Protein AF-A0A6I0S3U7-F1 (afdb_monomer)

Radius of gyration: 15.84 Å; Cα contacts (8 Å, |Δi|>4): 43; chains: 1; bounding box: 36×33×41 Å

Solvent-accessible surface area (backbone atoms only — not comparable to full-atom values): 5634 Å² total; per-residue (Å²): 118,73,94,46,56,88,76,47,90,79,55,74,65,56,33,49,49,53,29,50,54,48,49,50,52,55,52,49,50,69,70,46,81,52,66,68,59,30,53,49,52,55,50,45,37,61,72,72,40,47,55,59,54,28,67,75,32,54,85,45,72,75,55,42,50,52,51,52,54,47,53,52,48,54,59,67,67,47,65,83,83,61,55,72,68,57,61,57,53,59,64,63,72,78,113

Organism: Bacteroides thetaiotaomicron (NCBI:txid818)

Mean predicted aligned error: 8.63 Å

pLDDT: mean 80.24, std 13.84, range [40.34, 92.38]

Structure (mmCIF, N/CA/C/O backbone):
data_AF-A0A6I0S3U7-F1
#
_entry.id   AF-A0A6I0S3U7-F1
#
loop_
_atom_site.group_PDB
_atom_site.id
_atom_site.type_symbol
_atom_site.label_atom_id
_atom_site.label_alt_id
_atom_site.label_comp_id
_atom_site.label_asym_id
_atom_site.label_entity_id
_atom_site.label_seq_id
_atom_site.pdbx_PDB_ins_code
_atom_site.Cartn_x
_atom_site.Cartn_y
_atom_site.Cartn_z
_atom_site.occupancy
_atom_site.B_iso_or_equiv
_atom_site.auth_seq_id
_atom_site.auth_comp_id
_atom_site.auth_asym_id
_atom_site.auth_atom_id
_atom_site.pdbx_PDB_model_num
ATOM 1 N N . ASN A 1 1 ? -14.969 -13.083 5.871 1.00 60.38 1 ASN A N 1
ATOM 2 C CA . ASN A 1 1 ? -15.497 -14.129 6.763 1.00 60.38 1 ASN A CA 1
ATOM 3 C C . ASN A 1 1 ? -16.443 -13.471 7.771 1.00 60.38 1 ASN A C 1
ATOM 5 O O . ASN A 1 1 ? -15.998 -13.079 8.839 1.00 60.38 1 ASN A O 1
ATOM 9 N N . ARG A 1 2 ? -17.704 -13.205 7.386 1.00 65.88 2 ARG A N 1
ATOM 10 C CA . ARG A 1 2 ? -18.646 -12.430 8.229 1.00 65.88 2 ARG A CA 1
ATOM 11 C C . ARG A 1 2 ? -19.070 -13.198 9.485 1.00 65.88 2 ARG A C 1
ATOM 13 O O . ARG A 1 2 ? -19.211 -12.589 10.530 1.00 65.88 2 ARG A O 1
ATOM 20 N N . ASN A 1 3 ? -19.108 -14.528 9.408 1.00 77.81 3 ASN A N 1
ATOM 21 C CA . ASN A 1 3 ? -19.502 -15.427 10.503 1.00 77.81 3 ASN A CA 1
ATOM 22 C C . ASN A 1 3 ? -18.609 -15.352 11.761 1.00 77.81 3 ASN A C 1
ATOM 24 O O . ASN A 1 3 ? -18.962 -15.914 12.795 1.00 77.81 3 ASN A O 1
ATOM 28 N N . TYR A 1 4 ? -17.449 -14.694 11.669 1.00 69.38 4 TYR A N 1
ATOM 29 C CA . TYR A 1 4 ? -16.494 -14.529 12.7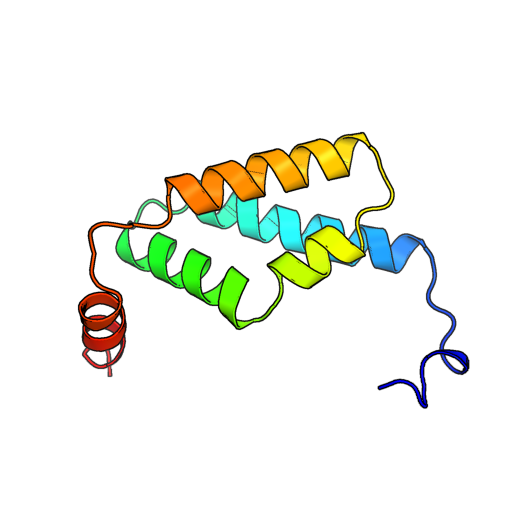69 1.00 69.38 4 TYR A CA 1
ATOM 30 C C . TYR A 1 4 ? -16.269 -13.064 13.148 1.00 69.38 4 TYR A C 1
ATOM 32 O O . TYR A 1 4 ? -15.560 -12.804 14.115 1.00 69.38 4 TYR A O 1
ATOM 40 N N . ALA A 1 5 ? -16.844 -12.115 12.401 1.00 66.81 5 ALA A N 1
ATOM 41 C CA . ALA A 1 5 ? -16.607 -10.691 12.624 1.00 66.81 5 ALA A CA 1
ATOM 42 C C . ALA A 1 5 ? -17.093 -10.250 14.012 1.00 66.81 5 ALA A C 1
ATOM 44 O O . ALA A 1 5 ? -16.400 -9.497 14.682 1.00 66.81 5 ALA A O 1
ATOM 45 N N . ASP A 1 6 ? -18.215 -10.809 14.465 1.00 77.19 6 ASP A N 1
AT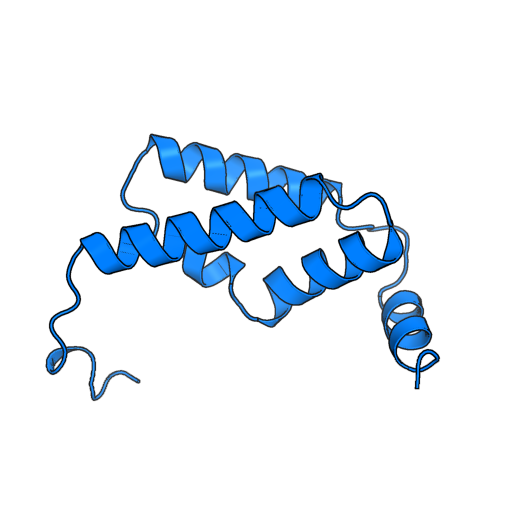OM 46 C CA . ASP A 1 6 ? -18.828 -10.466 15.753 1.00 77.19 6 ASP A CA 1
ATOM 47 C C . ASP A 1 6 ? -18.287 -11.323 16.911 1.00 77.19 6 ASP A C 1
ATOM 49 O O . ASP A 1 6 ? -18.567 -11.062 18.076 1.00 77.19 6 ASP A O 1
ATOM 53 N N . LYS A 1 7 ? -17.510 -12.370 16.594 1.00 82.19 7 LYS A N 1
ATOM 54 C CA . LYS A 1 7 ? -16.935 -13.305 17.577 1.00 82.19 7 LYS A CA 1
ATOM 55 C C . LYS A 1 7 ? -15.526 -12.917 18.016 1.00 82.19 7 LYS A C 1
ATOM 57 O O . LYS A 1 7 ? -15.043 -13.429 19.020 1.00 82.19 7 LYS A O 1
ATOM 62 N N . ILE A 1 8 ? -14.850 -12.066 17.247 1.00 79.62 8 ILE A N 1
ATOM 63 C CA . ILE A 1 8 ? -13.470 -11.655 17.499 1.00 79.62 8 ILE A CA 1
ATOM 64 C C . ILE A 1 8 ? -13.482 -10.169 17.820 1.00 79.62 8 ILE A C 1
ATOM 66 O O . ILE A 1 8 ? -13.835 -9.349 16.976 1.00 79.62 8 ILE A O 1
ATOM 70 N N . MET A 1 9 ? -13.056 -9.816 19.031 1.00 81.56 9 MET A N 1
ATOM 71 C CA . MET A 1 9 ? -12.877 -8.419 19.402 1.00 81.56 9 MET A CA 1
ATOM 72 C C . MET A 1 9 ? -11.676 -7.849 18.643 1.00 81.56 9 MET A C 1
ATOM 74 O O . MET A 1 9 ? -10.523 -8.153 18.948 1.00 81.56 9 MET A O 1
ATOM 78 N N . ILE A 1 10 ? -11.951 -7.050 17.612 1.00 81.81 10 ILE A N 1
ATOM 79 C CA . ILE A 1 10 ? -10.917 -6.350 16.852 1.00 81.81 10 ILE A CA 1
ATOM 80 C C . ILE A 1 10 ? -10.634 -5.028 17.553 1.00 81.81 10 ILE A C 1
ATOM 82 O O . ILE A 1 10 ? -11.404 -4.073 17.467 1.00 81.81 10 ILE A O 1
ATOM 86 N N . TYR A 1 11 ? -9.505 -4.992 18.244 1.00 84.69 11 TYR A N 1
ATOM 87 C CA . TYR A 1 11 ? -9.009 -3.797 18.901 1.00 84.69 11 TYR A CA 1
ATOM 88 C C . TYR A 1 11 ? -8.611 -2.710 17.884 1.00 84.69 11 TYR A C 1
ATOM 90 O O . TYR A 1 11 ? -8.090 -3.029 16.808 1.00 84.69 11 TYR A O 1
ATOM 98 N N . PRO A 1 12 ? -8.820 -1.418 18.189 1.00 80.75 12 PRO A N 1
ATOM 99 C CA . PRO A 1 12 ? -8.477 -0.324 17.279 1.00 80.75 12 PRO A CA 1
ATOM 100 C C . PRO A 1 12 ? -6.981 -0.271 16.919 1.00 80.75 12 PRO A C 1
ATOM 102 O O . PRO A 1 12 ? -6.626 0.157 15.818 1.00 80.75 12 PRO A O 1
ATOM 105 N N . GLU A 1 13 ? -6.104 -0.760 17.794 1.00 88.25 13 GLU A N 1
ATOM 106 C CA . GLU A 1 13 ? -4.660 -0.899 17.592 1.00 88.25 13 GLU A CA 1
ATOM 107 C C . GLU A 1 13 ? -4.338 -1.820 16.410 1.00 88.25 13 GLU A C 1
ATOM 109 O O . GLU A 1 13 ? -3.394 -1.568 15.661 1.00 88.25 13 GLU A O 1
ATOM 114 N N . PHE A 1 14 ? -5.160 -2.844 16.174 1.00 87.88 14 PHE A N 1
ATOM 115 C CA . PHE A 1 14 ? -4.982 -3.767 15.056 1.00 87.88 14 PHE A CA 1
ATOM 116 C C . PHE A 1 14 ? -5.117 -3.055 13.703 1.00 87.88 14 PHE A C 1
ATOM 118 O O . PHE A 1 14 ? -4.339 -3.292 12.778 1.00 87.88 14 PHE A O 1
ATOM 125 N N . HIS A 1 15 ? -6.052 -2.106 13.590 1.00 85.94 15 HIS A N 1
ATOM 126 C CA . HIS A 1 15 ? -6.184 -1.282 12.386 1.00 85.94 15 HIS A CA 1
ATOM 127 C C . HIS A 1 15 ? -4.937 -0.419 12.146 1.00 85.94 15 HIS A C 1
ATOM 129 O O . HIS A 1 15 ? -4.499 -0.254 11.003 1.00 85.94 15 HIS A O 1
ATOM 135 N N . GLN A 1 16 ? -4.331 0.100 13.218 1.00 87.94 16 GLN A N 1
ATOM 136 C CA . GLN A 1 16 ? -3.091 0.870 13.127 1.00 87.94 16 GLN A CA 1
ATOM 137 C C . GLN A 1 16 ? -1.923 -0.014 12.683 1.00 87.94 16 GLN A C 1
ATOM 139 O O . GLN A 1 16 ? -1.179 0.383 11.791 1.00 87.94 16 GLN A O 1
ATOM 144 N N . GLN A 1 17 ? -1.808 -1.230 13.226 1.00 90.38 17 GLN A N 1
ATOM 145 C CA . GLN A 1 17 ? -0.788 -2.204 12.827 1.00 90.38 17 GLN A CA 1
ATOM 146 C C . GLN A 1 17 ? -0.874 -2.544 11.337 1.00 90.38 17 GLN A C 1
ATOM 148 O O . GLN A 1 17 ? 0.125 -2.421 10.630 1.00 90.38 17 GLN A O 1
ATOM 153 N N . ILE A 1 18 ? -2.072 -2.875 10.832 1.00 89.12 18 ILE A N 1
ATOM 154 C CA . ILE A 1 18 ? -2.293 -3.128 9.396 1.00 89.12 18 ILE A CA 1
ATOM 155 C C . ILE A 1 18 ? -1.799 -1.943 8.562 1.00 89.12 18 ILE A C 1
ATOM 157 O O . ILE A 1 18 ? -1.160 -2.117 7.523 1.00 89.12 18 ILE A O 1
ATOM 161 N N . THR A 1 19 ? -2.101 -0.731 9.020 1.00 90.31 19 THR A N 1
ATOM 162 C CA . THR A 1 19 ? -1.766 0.490 8.294 1.00 90.31 19 THR A CA 1
ATOM 163 C C . THR A 1 19 ? -0.260 0.761 8.300 1.00 90.31 19 THR A C 1
ATOM 165 O O . THR A 1 19 ? 0.308 1.086 7.257 1.00 90.31 19 THR A O 1
ATOM 168 N N . TYR A 1 20 ? 0.412 0.586 9.440 1.00 90.38 20 TYR A N 1
ATOM 169 C CA . TYR A 1 20 ? 1.858 0.771 9.545 1.00 90.38 20 TYR A CA 1
ATOM 170 C C . TYR A 1 20 ? 2.645 -0.262 8.745 1.00 90.38 20 TYR A C 1
ATOM 172 O O . TYR A 1 20 ? 3.599 0.112 8.066 1.00 90.38 20 TYR A O 1
ATOM 180 N N . GLU A 1 21 ? 2.233 -1.527 8.764 1.00 90.94 21 GLU A N 1
ATOM 181 C CA . GLU A 1 21 ? 2.880 -2.570 7.966 1.00 90.94 21 GLU A CA 1
ATOM 182 C C . GLU A 1 21 ? 2.716 -2.302 6.468 1.00 90.94 21 GLU A C 1
ATOM 184 O O . GLU A 1 21 ? 3.693 -2.313 5.719 1.00 90.94 21 GLU A O 1
ATOM 189 N N . ALA A 1 22 ? 1.514 -1.928 6.024 1.00 90.62 22 ALA A N 1
ATOM 190 C CA . ALA A 1 22 ? 1.301 -1.556 4.629 1.00 90.62 22 ALA A CA 1
ATOM 191 C C . ALA A 1 22 ? 2.145 -0.333 4.211 1.00 90.62 22 ALA A C 1
ATOM 193 O O . ALA A 1 22 ? 2.729 -0.323 3.126 1.00 90.62 22 ALA A O 1
ATOM 194 N N . LEU A 1 23 ? 2.290 0.676 5.079 1.00 90.75 23 LEU A N 1
ATOM 195 C CA . LEU A 1 23 ? 3.183 1.809 4.821 1.00 90.75 23 LEU A CA 1
ATOM 196 C C . LEU A 1 23 ? 4.658 1.401 4.777 1.00 90.75 23 LEU A C 1
ATOM 198 O O . LEU A 1 23 ? 5.389 1.895 3.917 1.00 90.75 23 LEU A O 1
ATOM 202 N N . ARG A 1 24 ? 5.112 0.498 5.656 1.00 91.62 24 ARG A N 1
ATOM 203 C CA . ARG A 1 24 ? 6.482 -0.041 5.622 1.00 91.62 24 ARG A CA 1
ATOM 204 C C . ARG A 1 24 ? 6.783 -0.694 4.281 1.00 91.62 24 ARG A C 1
ATOM 206 O O . ARG A 1 24 ? 7.837 -0.415 3.710 1.00 91.62 24 ARG A O 1
ATOM 213 N N . VAL A 1 25 ? 5.841 -1.463 3.736 1.00 90.81 25 VAL A N 1
ATOM 214 C CA . VAL A 1 25 ? 5.971 -2.032 2.389 1.00 90.81 25 VAL A CA 1
ATOM 215 C C . VAL A 1 25 ? 6.080 -0.925 1.335 1.00 90.81 25 VAL A C 1
ATOM 217 O O . VAL A 1 25 ? 6.988 -0.965 0.508 1.00 90.81 25 VAL A O 1
ATOM 220 N N . CYS A 1 26 ? 5.249 0.125 1.386 1.00 90.31 26 CYS A N 1
ATOM 221 C CA . CYS A 1 26 ? 5.388 1.266 0.468 1.00 90.31 26 CYS A CA 1
ATOM 222 C C . CYS A 1 26 ? 6.766 1.949 0.571 1.00 90.31 26 CYS A C 1
ATOM 224 O O . CYS A 1 26 ? 7.373 2.304 -0.442 1.00 90.31 26 CYS A O 1
ATOM 226 N N . HIS A 1 27 ? 7.294 2.108 1.785 1.00 92.00 27 HIS A N 1
ATOM 227 C CA . HIS A 1 27 ? 8.634 2.648 2.000 1.00 92.00 27 HIS A CA 1
ATOM 228 C C . HIS A 1 27 ? 9.733 1.733 1.442 1.00 92.00 27 HIS A C 1
ATOM 230 O O . HIS A 1 27 ? 10.700 2.252 0.883 1.00 92.00 27 HIS A O 1
ATOM 236 N N . ALA A 1 28 ? 9.581 0.410 1.546 1.00 91.75 28 ALA A N 1
ATOM 237 C CA . ALA A 1 28 ? 10.498 -0.557 0.946 1.00 91.75 28 ALA A CA 1
ATOM 238 C C . ALA A 1 28 ? 10.509 -0.442 -0.588 1.00 91.75 28 ALA A C 1
ATOM 240 O O . ALA A 1 28 ? 11.575 -0.274 -1.171 1.00 91.75 28 ALA A O 1
ATOM 241 N N . VAL A 1 29 ? 9.332 -0.365 -1.225 1.00 90.75 29 VAL A N 1
ATOM 242 C CA . VAL A 1 29 ? 9.191 -0.165 -2.685 1.00 90.75 29 VAL A CA 1
ATOM 243 C C . VAL A 1 29 ? 9.955 1.065 -3.178 1.00 90.75 29 VAL A C 1
ATOM 245 O O . VAL A 1 29 ? 1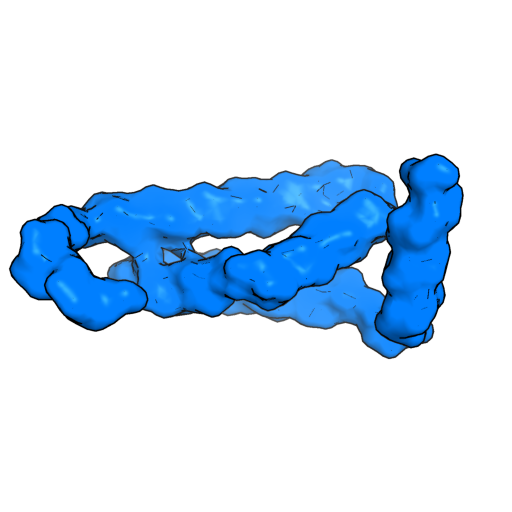0.545 1.047 -4.253 1.00 90.75 29 VAL A O 1
ATOM 248 N N . ARG A 1 30 ? 9.955 2.158 -2.407 1.00 90.88 30 ARG A N 1
ATOM 249 C CA . ARG A 1 30 ? 10.713 3.370 -2.758 1.00 90.88 30 ARG A CA 1
ATOM 250 C C . ARG A 1 30 ? 12.220 3.185 -2.665 1.00 90.88 30 ARG A C 1
ATOM 252 O O . ARG A 1 30 ? 12.939 3.832 -3.420 1.00 90.88 30 ARG A O 1
ATOM 259 N N . LYS A 1 31 ? 12.684 2.417 -1.680 1.00 92.25 31 LYS A N 1
ATOM 260 C CA . LYS A 1 31 ? 14.112 2.177 -1.460 1.00 92.25 31 LYS A CA 1
ATOM 261 C C . LYS A 1 31 ? 14.686 1.181 -2.464 1.00 92.25 31 LYS A C 1
ATOM 263 O O . LYS A 1 31 ? 15.898 1.176 -2.629 1.00 92.25 31 LYS A O 1
ATOM 268 N N . GLU A 1 32 ? 13.839 0.389 -3.118 1.00 91.06 32 GLU A N 1
ATOM 269 C CA . GLU A 1 32 ? 14.259 -0.622 -4.082 1.00 91.06 32 GLU A CA 1
ATOM 270 C C . GLU A 1 32 ? 14.976 0.009 -5.296 1.00 91.06 32 GLU A C 1
ATOM 272 O O . GLU A 1 32 ? 14.348 0.771 -6.056 1.00 91.06 32 GLU A O 1
ATOM 277 N N . PRO A 1 33 ? 16.281 -0.279 -5.487 1.00 89.50 33 PRO A N 1
ATOM 278 C CA . PRO A 1 33 ? 17.047 0.246 -6.611 1.00 89.50 33 PRO A CA 1
ATOM 279 C C . PRO A 1 33 ? 16.700 -0.458 -7.926 1.00 89.50 33 PRO A C 1
ATOM 281 O O . PRO A 1 33 ? 16.693 0.195 -8.972 1.00 89.50 33 PRO A O 1
ATOM 284 N N . ASP A 1 34 ? 16.376 -1.758 -7.894 1.00 89.31 34 ASP A N 1
ATOM 285 C CA . ASP A 1 34 ? 16.048 -2.502 -9.105 1.00 89.31 34 ASP A CA 1
ATOM 286 C C . ASP A 1 34 ? 14.629 -2.185 -9.594 1.00 89.31 34 ASP A C 1
ATOM 288 O O . ASP A 1 34 ? 13.619 -2.390 -8.916 1.00 89.31 34 ASP A O 1
ATOM 292 N N . ILE A 1 35 ? 14.541 -1.697 -10.831 1.00 85.19 35 ILE A N 1
ATOM 293 C CA . ILE A 1 35 ? 13.277 -1.273 -11.436 1.00 85.19 35 ILE A CA 1
ATOM 294 C C . ILE A 1 35 ? 12.356 -2.478 -11.652 1.00 85.19 35 ILE A C 1
ATOM 296 O O . ILE A 1 35 ? 11.144 -2.340 -11.484 1.00 85.19 35 ILE A O 1
ATOM 300 N N . ILE A 1 36 ? 12.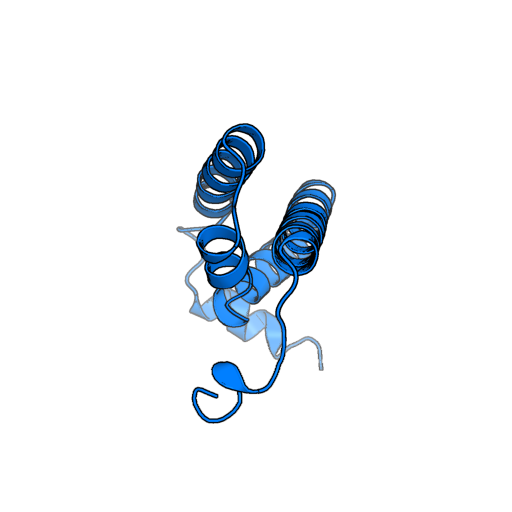893 -3.647 -12.013 1.00 86.12 36 ILE A N 1
ATOM 301 C CA . ILE A 1 36 ? 12.079 -4.843 -12.276 1.00 86.12 36 ILE A CA 1
ATOM 302 C C . ILE A 1 36 ? 11.443 -5.344 -10.978 1.00 86.12 36 ILE A C 1
ATOM 304 O O . ILE A 1 36 ? 10.224 -5.531 -10.914 1.00 86.12 36 ILE A O 1
ATOM 308 N N . THR A 1 37 ? 12.244 -5.470 -9.925 1.00 86.75 37 THR A N 1
ATOM 309 C CA . THR A 1 37 ? 11.803 -5.857 -8.582 1.00 86.75 37 THR A CA 1
ATOM 310 C C . THR A 1 37 ? 10.807 -4.851 -8.017 1.00 86.75 37 THR A C 1
ATOM 312 O O . THR A 1 37 ? 9.745 -5.244 -7.532 1.00 86.75 37 THR A O 1
ATOM 315 N N . ARG A 1 38 ? 11.054 -3.547 -8.191 1.00 90.25 38 ARG A N 1
ATOM 316 C CA . ARG A 1 38 ? 10.107 -2.500 -7.790 1.00 90.25 38 ARG A CA 1
ATOM 317 C C . ARG A 1 38 ? 8.753 -2.643 -8.487 1.00 90.25 38 ARG A C 1
ATOM 319 O O . ARG A 1 38 ? 7.722 -2.572 -7.823 1.00 90.25 38 ARG A O 1
ATOM 326 N N . GLN A 1 39 ? 8.724 -2.877 -9.802 1.00 87.31 39 GLN A N 1
ATOM 327 C CA . GLN A 1 39 ? 7.464 -3.101 -10.527 1.00 87.31 39 GLN A CA 1
ATOM 328 C C . GLN A 1 39 ? 6.745 -4.370 -10.053 1.00 87.31 39 GLN A C 1
ATOM 330 O O . GLN A 1 39 ? 5.518 -4.371 -9.940 1.00 87.31 39 GLN A O 1
ATOM 335 N N . ARG A 1 40 ? 7.490 -5.434 -9.729 1.00 85.38 40 ARG A N 1
ATOM 336 C CA . ARG A 1 40 ? 6.929 -6.674 -9.177 1.00 85.38 40 ARG A CA 1
ATOM 337 C C . ARG A 1 40 ? 6.267 -6.435 -7.823 1.00 85.38 40 ARG A C 1
ATOM 339 O O . ARG A 1 40 ? 5.113 -6.816 -7.649 1.00 85.38 40 ARG A O 1
ATOM 346 N N . MET A 1 41 ? 6.945 -5.738 -6.914 1.00 89.25 41 MET A N 1
ATOM 347 C CA . MET A 1 41 ? 6.385 -5.372 -5.610 1.00 89.25 41 MET A CA 1
ATOM 348 C C . MET A 1 41 ? 5.135 -4.494 -5.758 1.00 89.25 41 MET A C 1
ATOM 350 O O . MET A 1 41 ? 4.133 -4.722 -5.086 1.00 89.25 41 MET A O 1
ATOM 354 N N . ILE A 1 42 ? 5.146 -3.518 -6.676 1.00 88.19 42 ILE A N 1
ATOM 355 C CA . ILE A 1 42 ? 3.968 -2.682 -6.963 1.00 88.19 42 ILE A CA 1
ATOM 356 C C . ILE A 1 42 ? 2.796 -3.550 -7.446 1.00 88.19 42 ILE A C 1
ATOM 358 O O . ILE A 1 42 ? 1.679 -3.401 -6.951 1.00 88.19 42 ILE A O 1
ATOM 362 N N . ALA A 1 43 ? 3.031 -4.479 -8.378 1.00 86.44 43 ALA A N 1
ATOM 363 C CA . ALA A 1 43 ? 2.000 -5.401 -8.855 1.00 86.44 43 ALA A CA 1
ATOM 364 C C . ALA A 1 43 ? 1.461 -6.300 -7.727 1.00 86.44 43 ALA A C 1
ATOM 366 O O . ALA A 1 43 ? 0.251 -6.523 -7.632 1.00 86.44 43 ALA A O 1
ATOM 367 N N . GLU A 1 44 ? 2.334 -6.767 -6.837 1.00 87.50 44 GLU A N 1
ATOM 368 C CA . GLU A 1 44 ? 1.969 -7.575 -5.673 1.00 87.50 44 GLU A CA 1
ATOM 369 C C . GLU A 1 44 ? 1.097 -6.803 -4.672 1.00 87.50 44 GLU A C 1
ATOM 371 O O . GLU A 1 44 ? 0.096 -7.324 -4.183 1.00 87.50 44 GLU A O 1
ATOM 376 N N . ILE A 1 45 ? 1.384 -5.523 -4.425 1.00 87.88 45 ILE A N 1
ATOM 377 C CA . ILE A 1 45 ? 0.578 -4.664 -3.537 1.00 87.88 45 ILE A CA 1
ATOM 378 C C . ILE A 1 45 ? -0.874 -4.540 -4.023 1.00 87.88 45 ILE A C 1
ATOM 380 O O . ILE A 1 45 ? -1.810 -4.547 -3.212 1.00 87.88 45 ILE A O 1
ATOM 384 N N . PHE A 1 46 ? -1.080 -4.443 -5.340 1.00 83.62 46 PHE A N 1
ATOM 385 C CA . PHE A 1 46 ? -2.420 -4.364 -5.924 1.00 83.62 46 PHE A CA 1
ATOM 386 C C . PHE A 1 46 ? -3.114 -5.729 -5.985 1.00 83.62 46 PHE A C 1
ATOM 388 O O . PHE A 1 46 ? -4.288 -5.822 -5.631 1.00 83.62 46 PHE A O 1
ATOM 395 N N . THR A 1 47 ? -2.405 -6.787 -6.390 1.00 85.44 47 THR A N 1
ATOM 396 C CA . THR A 1 47 ? -2.974 -8.144 -6.520 1.00 85.44 47 THR A CA 1
ATOM 397 C C . THR A 1 47 ? -3.294 -8.784 -5.169 1.00 85.44 47 THR A C 1
ATOM 399 O O . THR A 1 47 ? -4.360 -9.373 -5.013 1.00 85.44 47 THR A O 1
ATOM 402 N N . SER A 1 48 ? -2.441 -8.600 -4.157 1.00 83.00 48 SER A N 1
ATOM 403 C CA . SER A 1 48 ? -2.674 -9.094 -2.790 1.00 83.00 48 SER A CA 1
ATOM 404 C C . SER A 1 48 ? -3.841 -8.398 -2.081 1.00 83.00 48 SER A C 1
ATOM 406 O O . SER A 1 48 ? -4.293 -8.858 -1.028 1.00 83.00 48 SER A O 1
ATOM 408 N N . GLY A 1 49 ? -4.322 -7.262 -2.601 1.00 83.38 49 GLY A N 1
ATOM 409 C CA . GLY A 1 49 ? -5.311 -6.415 -1.938 1.00 83.38 49 GLY A CA 1
ATOM 410 C C . GLY A 1 49 ? -4.759 -5.666 -0.721 1.00 83.38 49 GLY A C 1
ATOM 411 O O . GLY A 1 49 ? -5.540 -5.103 0.047 1.00 83.38 49 GLY A O 1
ATOM 412 N N . MET A 1 50 ? -3.434 -5.641 -0.527 1.00 86.44 50 MET A N 1
ATOM 413 C CA . MET A 1 50 ? -2.776 -4.869 0.533 1.00 86.44 50 MET A CA 1
ATOM 414 C C . MET A 1 50 ? -3.176 -3.394 0.469 1.00 86.44 50 MET A C 1
ATOM 416 O O . MET A 1 50 ? -3.541 -2.819 1.490 1.00 86.44 50 MET A O 1
ATOM 420 N N . TYR A 1 51 ? -3.216 -2.810 -0.731 1.00 85.50 51 TYR A N 1
ATOM 421 C CA . TYR A 1 51 ? -3.661 -1.428 -0.922 1.00 85.50 51 TYR A CA 1
ATOM 422 C C . TYR A 1 51 ? -5.095 -1.189 -0.420 1.00 85.50 51 TYR A C 1
ATOM 424 O O . TYR A 1 51 ? -5.367 -0.216 0.281 1.00 85.50 51 TYR A O 1
ATOM 432 N N . LYS A 1 52 ? -6.017 -2.114 -0.715 1.00 87.25 52 LYS A N 1
ATOM 433 C CA . LYS A 1 52 ? -7.398 -2.036 -0.222 1.00 87.25 52 LYS A CA 1
ATOM 434 C C . LYS A 1 52 ? -7.431 -2.086 1.306 1.00 87.25 52 LYS A C 1
ATOM 436 O O . LYS A 1 52 ? -8.127 -1.280 1.912 1.00 87.25 52 LYS A O 1
ATOM 441 N N . ARG A 1 53 ? -6.649 -2.986 1.919 1.00 87.75 53 ARG A N 1
ATOM 442 C CA . ARG A 1 53 ? -6.534 -3.094 3.382 1.00 87.75 53 ARG A CA 1
ATOM 443 C C . ARG A 1 53 ? -5.943 -1.830 4.002 1.00 87.75 53 ARG A C 1
ATOM 445 O O . ARG A 1 53 ? -6.436 -1.423 5.044 1.00 87.75 53 ARG A O 1
ATOM 452 N N . LEU A 1 54 ? -4.956 -1.194 3.372 1.00 86.69 54 LEU A N 1
ATOM 453 C CA . LEU A 1 54 ? -4.410 0.081 3.837 1.00 86.69 54 LEU A CA 1
ATOM 454 C C . LEU A 1 54 ? -5.532 1.121 3.937 1.00 86.69 54 LEU A C 1
ATOM 456 O O . LEU A 1 54 ? -5.829 1.586 5.030 1.00 86.69 54 LEU A O 1
ATOM 460 N N . ILE A 1 55 ? -6.222 1.410 2.829 1.00 86.44 55 ILE A N 1
ATOM 461 C CA . ILE A 1 55 ? -7.247 2.465 2.768 1.00 86.44 55 ILE A CA 1
ATOM 462 C C . ILE A 1 55 ? -8.419 2.200 3.722 1.00 86.44 55 ILE A C 1
ATOM 464 O O . ILE A 1 55 ? -8.877 3.123 4.388 1.00 86.44 55 ILE A O 1
ATOM 468 N N . THR A 1 56 ? -8.886 0.954 3.845 1.00 86.81 56 THR A N 1
ATOM 469 C CA . THR A 1 56 ? -10.026 0.632 4.724 1.00 86.81 56 THR A CA 1
ATOM 470 C C . THR A 1 56 ? -9.691 0.677 6.214 1.00 86.81 56 THR A C 1
ATOM 472 O O . THR A 1 56 ? -10.605 0.758 7.029 1.00 86.81 56 THR A O 1
ATOM 475 N N . ASN A 1 57 ? -8.410 0.569 6.584 1.00 86.12 57 ASN A N 1
ATOM 476 C CA . ASN A 1 57 ? -7.970 0.523 7.982 1.00 86.12 57 ASN A CA 1
ATOM 477 C C . ASN A 1 57 ? -7.339 1.841 8.465 1.00 86.12 57 ASN A C 1
ATOM 479 O O . ASN A 1 57 ? -7.037 1.955 9.652 1.00 86.12 57 ASN A O 1
ATOM 483 N N . VAL A 1 58 ? -7.190 2.857 7.604 1.00 87.12 58 VAL A N 1
ATOM 484 C CA . VAL A 1 58 ? -6.753 4.194 8.030 1.00 87.12 58 VAL A CA 1
ATOM 485 C C . VAL A 1 58 ? -7.767 4.784 9.015 1.00 87.12 58 VAL A C 1
ATOM 487 O O . VAL A 1 58 ? -8.929 5.000 8.681 1.00 87.12 58 VAL A O 1
ATOM 490 N N . ARG A 1 59 ? -7.305 5.107 10.227 1.00 84.94 59 ARG A N 1
ATOM 491 C CA . ARG A 1 59 ? -8.107 5.777 11.272 1.00 84.94 59 ARG A CA 1
ATOM 492 C C . ARG A 1 59 ? -7.604 7.176 11.652 1.00 84.94 59 ARG A C 1
ATOM 494 O O . ARG A 1 59 ? -8.209 7.826 12.493 1.00 84.94 59 ARG A O 1
ATOM 501 N N . SER A 1 60 ? -6.508 7.648 11.053 1.00 85.44 60 SER A N 1
ATOM 502 C CA . SER A 1 60 ? -5.877 8.936 11.385 1.00 85.44 60 SER A CA 1
ATOM 503 C C . SER A 1 60 ? -5.678 9.799 10.144 1.00 85.44 60 SER A C 1
ATOM 505 O O . SER A 1 60 ? -5.216 9.305 9.117 1.00 85.44 60 SER A O 1
ATOM 507 N N . VAL A 1 61 ? -5.959 11.102 10.254 1.00 85.88 61 VAL A N 1
ATOM 508 C CA . VAL A 1 61 ? -5.835 12.080 9.155 1.00 85.88 61 VAL A CA 1
ATOM 509 C C . VAL A 1 61 ? -4.407 12.131 8.603 1.00 85.88 61 VAL A C 1
ATOM 511 O O . VAL A 1 61 ? -4.209 12.104 7.389 1.00 85.88 61 VAL A O 1
ATOM 514 N N . LYS A 1 62 ? -3.396 12.121 9.484 1.00 88.75 62 LYS A N 1
ATOM 515 C CA . LYS A 1 62 ? -1.975 12.115 9.084 1.00 88.75 62 LYS A CA 1
ATOM 516 C C . LYS A 1 62 ? -1.635 10.891 8.235 1.00 88.75 62 LYS A C 1
ATOM 518 O O . LYS A 1 62 ? -0.925 10.987 7.237 1.00 88.75 62 LYS A O 1
ATOM 523 N N . VAL A 1 63 ? -2.167 9.741 8.630 1.00 85.88 63 VAL A N 1
ATOM 524 C CA . VAL A 1 63 ? -1.926 8.464 7.958 1.00 85.88 63 VAL A CA 1
ATOM 525 C C . VAL A 1 63 ? -2.736 8.365 6.664 1.00 85.88 63 VAL A C 1
ATOM 527 O O . VAL A 1 63 ? -2.246 7.835 5.673 1.00 85.88 63 VAL A O 1
ATOM 530 N N . GLY A 1 64 ? -3.928 8.964 6.623 1.00 88.06 64 GLY A N 1
ATOM 531 C CA . GLY A 1 64 ? -4.719 9.120 5.403 1.00 88.06 64 GLY A CA 1
ATOM 532 C C . GLY A 1 64 ? -4.001 9.953 4.350 1.00 88.06 64 GLY A C 1
ATOM 533 O O . GLY A 1 64 ? -3.933 9.541 3.195 1.00 88.06 64 GLY A O 1
ATOM 534 N N . TYR A 1 65 ? -3.367 11.058 4.753 1.00 90.00 65 TYR A N 1
ATOM 535 C CA . TYR A 1 65 ? -2.510 11.830 3.853 1.00 90.00 65 TYR A CA 1
ATOM 536 C C . TYR A 1 65 ? -1.357 10.983 3.296 1.00 90.00 65 TYR A C 1
ATOM 538 O O . TYR A 1 65 ? -1.116 10.984 2.090 1.00 90.00 65 TYR A O 1
ATOM 546 N N . GLN A 1 66 ? -0.674 10.208 4.146 1.00 90.25 66 GLN A N 1
ATOM 547 C CA . GLN A 1 66 ? 0.389 9.306 3.692 1.00 90.25 66 GLN A CA 1
ATOM 548 C C . GLN A 1 66 ? -0.134 8.247 2.719 1.00 90.25 66 GLN A C 1
ATOM 550 O O . GLN A 1 66 ? 0.494 8.008 1.691 1.00 90.25 66 GLN A O 1
ATOM 555 N N . ALA A 1 67 ? -1.285 7.638 3.007 1.00 89.44 67 ALA A N 1
ATOM 556 C CA . ALA A 1 67 ? -1.893 6.644 2.135 1.00 89.44 67 ALA A CA 1
ATOM 557 C C . ALA A 1 67 ? -2.245 7.246 0.767 1.00 89.44 67 ALA A C 1
ATOM 559 O O . ALA A 1 67 ? -1.889 6.665 -0.256 1.00 89.44 67 ALA A O 1
ATOM 560 N N . LEU A 1 68 ? -2.848 8.438 0.722 1.00 90.12 68 LEU A N 1
ATOM 561 C CA . LEU A 1 68 ? -3.141 9.153 -0.527 1.00 90.12 68 LEU A CA 1
ATOM 562 C C . LEU A 1 68 ? -1.866 9.511 -1.302 1.00 90.12 68 LEU A C 1
ATOM 564 O O . LEU A 1 68 ? -1.778 9.260 -2.504 1.00 90.12 68 LEU A O 1
ATOM 568 N N . LEU A 1 69 ? -0.844 10.022 -0.614 1.00 92.38 69 LEU A N 1
ATOM 569 C CA . LEU A 1 69 ? 0.454 10.324 -1.215 1.00 92.38 69 LEU A CA 1
ATOM 570 C C . LEU A 1 69 ? 1.085 9.074 -1.843 1.00 92.38 69 LEU A C 1
ATOM 572 O O . LEU A 1 69 ? 1.607 9.122 -2.958 1.00 92.38 69 LEU A O 1
ATOM 576 N N . TRP A 1 70 ? 1.031 7.942 -1.143 1.00 91.12 70 TRP A N 1
ATOM 577 C CA . TRP A 1 70 ? 1.533 6.672 -1.655 1.00 91.12 70 TRP A CA 1
ATOM 578 C C . TRP A 1 70 ? 0.684 6.118 -2.791 1.00 91.12 70 TRP A C 1
ATOM 580 O O . TRP A 1 70 ? 1.244 5.580 -3.738 1.00 91.12 70 TRP A O 1
ATOM 590 N N . SER A 1 71 ? -0.630 6.323 -2.759 1.00 87.31 71 SER A N 1
ATOM 591 C CA . SER A 1 71 ? -1.538 5.976 -3.858 1.00 87.31 71 SER A CA 1
ATOM 592 C C . SER A 1 71 ? -1.115 6.672 -5.148 1.00 87.31 71 SER A C 1
ATOM 594 O O . SER A 1 71 ? -0.956 6.036 -6.190 1.00 87.31 71 SER A O 1
ATOM 596 N N . PHE A 1 72 ? -0.850 7.975 -5.053 1.00 88.25 72 PHE A N 1
ATOM 597 C CA . PHE A 1 72 ? -0.385 8.779 -6.173 1.00 88.25 72 PHE A CA 1
ATOM 598 C C . PHE A 1 72 ? 0.996 8.334 -6.670 1.00 88.25 72 PHE A C 1
ATOM 600 O O . PHE A 1 72 ? 1.182 8.136 -7.868 1.00 88.25 72 PHE A O 1
ATOM 607 N N . ARG A 1 73 ? 1.952 8.096 -5.763 1.00 89.75 73 ARG A N 1
ATOM 608 C CA . ARG A 1 73 ? 3.298 7.612 -6.124 1.00 89.75 73 ARG A CA 1
ATOM 609 C C . ARG A 1 73 ? 3.275 6.243 -6.785 1.00 89.75 73 ARG A C 1
ATOM 611 O O . ARG A 1 73 ? 3.926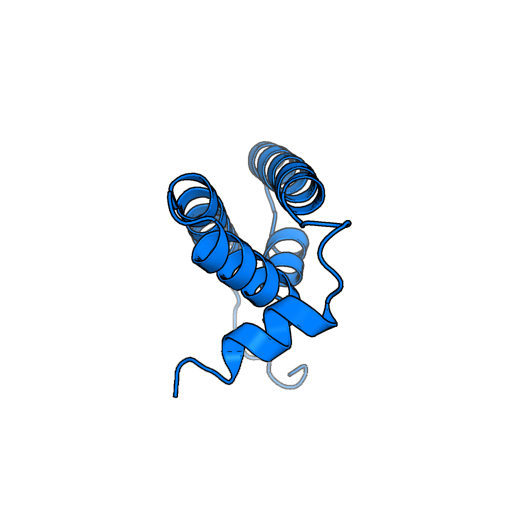 6.059 -7.804 1.00 89.75 73 ARG A O 1
ATOM 618 N N . LEU A 1 74 ? 2.518 5.295 -6.236 1.00 87.56 74 LEU A N 1
ATOM 619 C CA . LEU A 1 74 ? 2.366 3.963 -6.820 1.00 87.56 74 LEU A CA 1
ATOM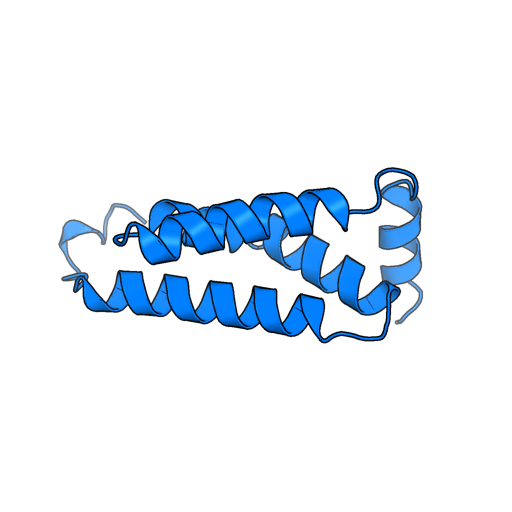 620 C C . LEU A 1 74 ? 1.725 4.049 -8.205 1.00 87.56 74 LEU A C 1
ATOM 622 O O . LEU A 1 74 ? 2.144 3.332 -9.104 1.00 87.56 74 LEU A O 1
ATOM 626 N N . TRP A 1 75 ? 0.758 4.946 -8.405 1.00 83.81 75 TRP A N 1
ATOM 627 C CA . TRP A 1 75 ? 0.156 5.180 -9.717 1.00 83.81 75 TRP A CA 1
ATOM 628 C C . TRP A 1 75 ? 1.116 5.838 -10.717 1.00 83.81 75 TRP A C 1
ATOM 630 O O . TRP A 1 75 ? 1.104 5.470 -11.889 1.00 83.81 75 TRP A O 1
ATOM 640 N N . GLN A 1 76 ? 1.959 6.775 -10.273 1.00 85.69 76 GLN A N 1
ATOM 641 C CA . GLN A 1 76 ? 2.996 7.387 -11.110 1.00 85.69 76 GLN A CA 1
ATOM 642 C C . GLN A 1 76 ? 4.108 6.401 -11.477 1.00 85.69 76 GLN A C 1
ATOM 644 O O . GLN A 1 76 ? 4.585 6.403 -12.606 1.00 85.69 76 GLN A O 1
ATOM 649 N N . TRP A 1 77 ? 4.544 5.580 -10.521 1.00 85.38 77 TRP A N 1
ATOM 650 C CA . TRP A 1 77 ? 5.603 4.594 -10.734 1.00 85.38 77 TRP A CA 1
ATOM 651 C C . TRP A 1 77 ? 5.120 3.358 -11.461 1.00 85.38 77 TRP A C 1
ATOM 653 O O . TRP A 1 77 ? 5.939 2.650 -12.042 1.00 85.38 77 TRP A O 1
ATOM 663 N N . ARG A 1 78 ? 3.816 3.085 -11.435 1.00 76.94 78 ARG A N 1
ATOM 664 C CA . ARG A 1 78 ? 3.220 2.035 -12.244 1.00 76.94 78 ARG A CA 1
ATOM 665 C C . ARG A 1 78 ? 3.414 2.389 -13.710 1.00 76.94 78 ARG A C 1
ATOM 667 O O . ARG A 1 78 ? 2.848 3.351 -14.226 1.00 76.94 78 ARG A O 1
ATOM 674 N N . ASP A 1 79 ? 4.220 1.575 -14.366 1.00 68.50 79 ASP A N 1
ATOM 675 C CA . ASP A 1 79 ? 4.613 1.789 -15.746 1.00 68.50 79 ASP A CA 1
ATOM 676 C C . ASP A 1 79 ? 3.389 1.594 -16.662 1.00 68.50 79 ASP A C 1
ATOM 678 O O . ASP A 1 79 ? 2.877 0.485 -16.807 1.00 68.50 79 ASP A O 1
ATOM 682 N N . LYS A 1 80 ? 2.861 2.682 -17.240 1.00 64.19 80 LYS A N 1
ATOM 683 C CA . LYS A 1 80 ? 1.702 2.636 -18.159 1.00 64.19 80 LYS A CA 1
ATOM 684 C C . LYS A 1 80 ? 2.092 2.213 -19.575 1.00 64.1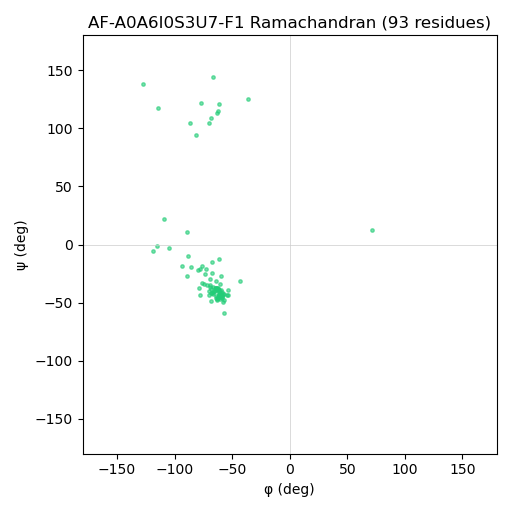9 80 LYS A C 1
ATOM 686 O O . LYS A 1 80 ? 1.248 1.752 -20.336 1.00 64.19 80 LYS A O 1
ATOM 691 N N . THR A 1 81 ? 3.363 2.388 -19.926 1.00 56.72 81 THR A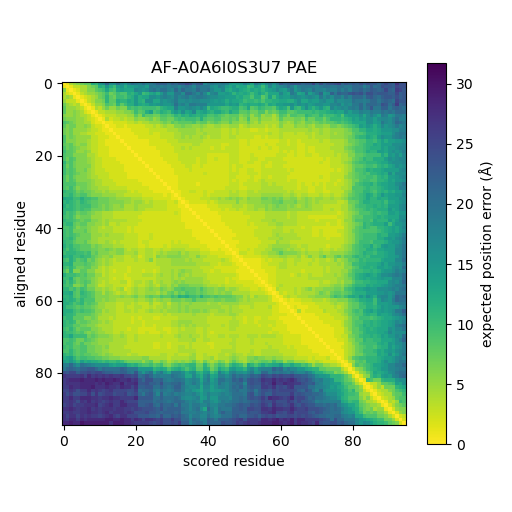 N 1
ATOM 692 C CA . THR A 1 81 ? 3.938 2.117 -21.252 1.00 56.72 81 THR A CA 1
ATOM 693 C C . THR A 1 81 ? 4.443 0.682 -21.391 1.00 56.72 81 THR A C 1
ATOM 695 O O . THR A 1 81 ? 4.437 0.132 -22.492 1.00 56.72 81 THR A O 1
ATOM 698 N N . ARG A 1 82 ? 4.834 0.019 -20.294 1.00 52.53 82 ARG A N 1
ATOM 699 C CA . ARG A 1 82 ? 5.165 -1.412 -20.320 1.00 52.53 82 ARG A CA 1
ATOM 700 C C . ARG A 1 82 ? 3.881 -2.227 -20.256 1.00 52.53 82 ARG A C 1
ATOM 702 O O . ARG A 1 82 ? 3.356 -2.506 -19.185 1.00 52.53 82 ARG A O 1
ATOM 709 N N . SER A 1 83 ? 3.391 -2.605 -21.437 1.00 46.84 83 SER A N 1
ATOM 710 C CA . SER A 1 83 ? 2.302 -3.567 -21.617 1.00 46.84 83 SER A CA 1
ATOM 711 C C . SER A 1 83 ? 2.380 -4.687 -20.572 1.00 46.84 83 SER A C 1
ATOM 713 O O . SER A 1 83 ? 3.414 -5.356 -20.452 1.00 46.84 83 SER A O 1
ATOM 715 N N . HIS A 1 84 ? 1.281 -4.882 -19.832 1.00 53.19 84 HIS A N 1
ATOM 716 C CA . HIS A 1 84 ? 1.102 -5.913 -18.802 1.00 53.19 84 HIS A CA 1
ATOM 717 C C . HIS A 1 84 ? 1.641 -7.289 -19.253 1.00 53.19 84 HIS A C 1
ATOM 719 O O . HIS A 1 84 ? 2.191 -8.039 -18.449 1.00 53.19 84 HIS A O 1
ATOM 725 N N . HIS A 1 85 ? 1.578 -7.586 -20.556 1.00 53.69 85 HIS A N 1
ATOM 726 C CA . HIS A 1 85 ? 2.072 -8.828 -21.144 1.00 53.69 85 HIS A CA 1
ATOM 727 C C . HIS A 1 85 ? 3.589 -9.049 -21.043 1.00 53.69 85 HIS A C 1
ATOM 729 O O . HIS A 1 85 ? 4.004 -10.200 -20.934 1.00 53.69 85 HIS A O 1
ATOM 735 N N . ARG A 1 86 ? 4.441 -8.011 -21.056 1.00 53.97 86 ARG A N 1
ATOM 736 C CA . ARG A 1 86 ? 5.905 -8.210 -20.971 1.00 53.97 86 ARG A CA 1
ATOM 737 C C . ARG A 1 86 ? 6.384 -8.491 -19.550 1.00 53.97 86 ARG A C 1
ATOM 739 O O . ARG A 1 86 ? 7.248 -9.343 -19.386 1.00 53.97 86 ARG A O 1
ATOM 746 N N . ILE A 1 87 ? 5.801 -7.840 -18.542 1.00 55.19 87 ILE A N 1
ATOM 747 C CA . ILE A 1 87 ? 6.187 -8.029 -17.131 1.00 55.19 87 ILE A CA 1
ATOM 748 C C . ILE A 1 87 ? 5.811 -9.441 -16.658 1.00 55.19 87 ILE A C 1
ATOM 750 O O . ILE A 1 87 ? 6.619 -10.122 -16.025 1.00 55.19 87 ILE A O 1
ATOM 754 N N . THR A 1 88 ? 4.628 -9.931 -17.044 1.00 53.25 88 THR A N 1
ATOM 755 C 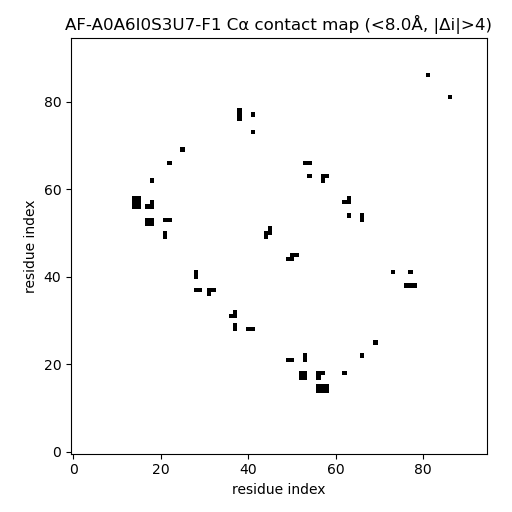CA . THR A 1 88 ? 4.224 -11.322 -16.788 1.00 53.25 88 THR A CA 1
ATOM 756 C C . THR A 1 88 ? 5.123 -12.318 -17.522 1.00 53.25 88 THR A C 1
ATOM 758 O O . THR A 1 88 ? 5.476 -13.345 -16.957 1.00 53.25 88 THR A O 1
ATOM 761 N N . ARG A 1 89 ? 5.569 -12.015 -18.748 1.00 54.12 89 ARG A N 1
ATOM 762 C CA . ARG A 1 89 ? 6.449 -12.912 -19.516 1.00 54.12 89 ARG A CA 1
ATOM 763 C C . ARG A 1 89 ? 7.879 -12.970 -18.959 1.00 54.12 89 ARG A C 1
ATOM 765 O O . ARG A 1 89 ? 8.462 -14.045 -18.933 1.00 54.12 89 ARG A O 1
ATOM 772 N N . SER A 1 90 ? 8.410 -11.868 -18.420 1.00 53.22 90 SER A N 1
ATOM 773 C CA . SER A 1 90 ? 9.666 -11.893 -17.648 1.00 53.22 90 SER A CA 1
ATOM 774 C C . SER A 1 90 ? 9.547 -12.641 -16.315 1.00 53.22 90 SER A C 1
ATOM 776 O O . SER A 1 90 ? 10.547 -13.149 -15.823 1.00 53.22 90 SER A O 1
ATOM 778 N N . ALA A 1 91 ? 8.342 -12.753 -15.742 1.00 52.38 91 ALA A N 1
ATOM 779 C CA . ALA A 1 91 ? 8.112 -13.494 -14.499 1.00 52.38 91 ALA A CA 1
ATOM 780 C C . ALA A 1 91 ? 8.168 -15.023 -14.681 1.00 52.38 91 ALA A C 1
ATOM 782 O O . ALA A 1 91 ? 8.484 -15.728 -13.728 1.00 52.38 91 ALA A O 1
ATOM 783 N N . PHE A 1 92 ? 7.897 -15.534 -15.888 1.00 54.72 92 PHE A N 1
ATOM 784 C CA . PHE A 1 92 ? 8.004 -16.965 -16.202 1.00 54.72 92 PHE A CA 1
ATOM 785 C C . PHE A 1 92 ? 9.415 -17.408 -16.619 1.00 54.72 92 PHE A C 1
ATOM 787 O O . PHE A 1 92 ? 9.718 -18.589 -16.517 1.00 54.72 92 PHE A O 1
ATOM 794 N N . ASN A 1 93 ? 10.283 -16.482 -17.038 1.00 45.09 93 ASN A N 1
ATOM 795 C CA . ASN A 1 93 ? 11.648 -16.785 -17.496 1.00 45.09 93 ASN A CA 1
ATOM 796 C C . ASN A 1 93 ? 12.705 -16.787 -16.369 1.00 45.09 93 ASN A C 1
ATOM 798 O O . ASN A 1 93 ? 13.897 -16.800 -16.653 1.00 45.09 93 ASN A O 1
ATOM 802 N N . LEU A 1 94 ? 12.281 -16.743 -15.103 1.00 51.16 94 LEU A N 1
ATOM 803 C CA . LEU A 1 94 ? 13.143 -16.845 -13.913 1.00 51.16 94 LEU A CA 1
ATOM 804 C C . LEU A 1 94 ? 12.959 -18.185 -13.174 1.00 51.16 94 LEU A C 1
ATOM 806 O O . LEU A 1 94 ? 13.225 -18.263 -11.976 1.00 51.16 94 LEU A O 1
ATOM 810 N N . ARG A 1 95 ? 12.463 -19.218 -13.867 1.00 40.34 95 ARG A N 1
ATOM 811 C CA . ARG A 1 95 ? 12.353 -20.579 -13.335 1.00 40.34 95 ARG A CA 1
ATOM 812 C C . ARG A 1 95 ? 13.374 -21.499 -13.982 1.00 40.34 95 ARG A C 1
ATOM 814 O O . ARG A 1 95 ? 13.545 -21.380 -15.213 1.00 40.34 95 ARG A O 1
#

Secondary structure (DSSP, 8-state):
-GGGTTTS---HHHHHHHHHHHHHHHHHHHH---HHHHHHHHHHHHHTTHHHHHHHH--SHHHHHHHHHHHHHHHHHS-SSS-HHHHHHHHHTT-

Foldseek 3Di:
DVVCPVVDPDDLVNLVVLQVVLLVLLVVLVVDPDLLVSLVSLVCCVVVCSLVSNCVSDPDPVSNVSSVVSVVVSVVSNDPPPPPVVSVVVVVVVD

Sequence (95 aa):
NRNYADKIMIYPEFHQQITYEALRVCHAVRKEPDIITRQRMIAEIFTSGMYKRLITNVRSVKVGYQALLWSFRLWQWRDKTRSHHRITRSAFNLR

Nearest PDB structures (foldseek):
  8ver-assembly1_B  TM=4.826E-01  e=6.231E+00  Escherichia coli